Protein AF-A0A2M8DYW4-F1 (afdb_monomer)

Structure (mmCIF, N/CA/C/O backbone):
data_AF-A0A2M8DYW4-F1
#
_entry.id   AF-A0A2M8DYW4-F1
#
loop_
_atom_site.group_PDB
_atom_site.id
_atom_site.type_symbol
_atom_site.label_atom_id
_atom_site.label_alt_id
_atom_site.label_comp_id
_atom_site.label_asym_id
_atom_site.label_entity_id
_atom_site.label_seq_id
_atom_site.pdbx_PDB_ins_code
_atom_site.Cartn_x
_atom_site.Cartn_y
_atom_site.Cartn_z
_atom_site.occupancy
_atom_site.B_iso_or_equiv
_atom_site.auth_seq_id
_atom_site.auth_comp_id
_atom_site.auth_asym_id
_atom_site.auth_atom_id
_atom_site.pdbx_PDB_model_num
ATOM 1 N N . MET A 1 1 ? -1.915 5.592 -19.262 1.00 48.66 1 MET A N 1
ATOM 2 C CA . MET A 1 1 ? -1.877 5.781 -17.795 1.00 48.66 1 MET A CA 1
ATOM 3 C C . ME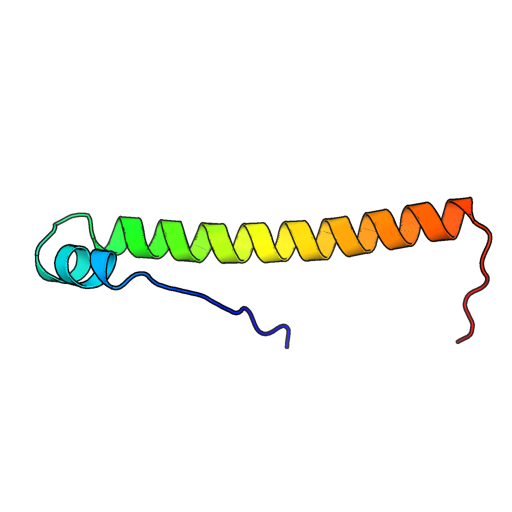T A 1 1 ? -1.262 4.534 -17.185 1.00 48.66 1 MET A C 1
ATOM 5 O O . MET A 1 1 ? -1.709 3.452 -17.537 1.00 48.66 1 MET A O 1
ATOM 9 N N . ALA A 1 2 ? -0.218 4.661 -16.363 1.00 58.97 2 ALA A N 1
ATOM 10 C CA . ALA A 1 2 ? 0.299 3.527 -15.598 1.00 58.97 2 ALA A CA 1
ATOM 11 C C . ALA A 1 2 ? -0.694 3.237 -14.464 1.00 58.97 2 ALA A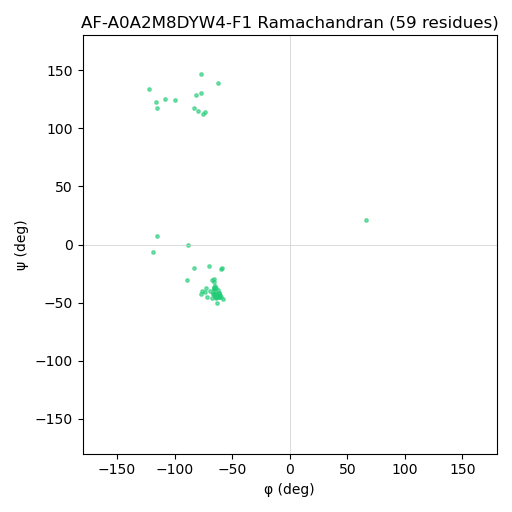 C 1
ATOM 13 O O . ALA A 1 2 ? -0.925 4.105 -13.625 1.00 58.97 2 ALA A O 1
ATOM 14 N N . GLY A 1 3 ? -1.348 2.077 -14.506 1.00 62.88 3 GLY A N 1
ATOM 15 C CA . GLY A 1 3 ? -2.173 1.606 -13.399 1.00 62.88 3 GLY A CA 1
ATOM 16 C C . GLY A 1 3 ? -1.267 1.056 -12.304 1.00 62.88 3 GLY A C 1
ATOM 17 O O . GLY A 1 3 ? -0.371 0.269 -12.602 1.00 62.88 3 GLY A O 1
ATOM 18 N N . TYR A 1 4 ? -1.481 1.489 -11.065 1.00 64.88 4 TYR A N 1
ATOM 19 C CA . TYR A 1 4 ? -0.820 0.920 -9.895 1.00 64.88 4 TYR A CA 1
ATOM 20 C C . TYR A 1 4 ? -1.788 -0.054 -9.226 1.00 64.88 4 TYR A C 1
ATOM 22 O O . TYR A 1 4 ? -2.909 0.332 -8.897 1.00 64.88 4 TYR A O 1
ATOM 30 N N . ASP A 1 5 ? -1.361 -1.304 -9.054 1.00 72.12 5 ASP A N 1
ATOM 31 C CA . ASP A 1 5 ? -2.072 -2.278 -8.227 1.00 72.12 5 ASP A CA 1
ATOM 32 C C . ASP A 1 5 ? -1.717 -1.994 -6.763 1.00 72.12 5 ASP A C 1
ATOM 34 O O . ASP A 1 5 ? -0.546 -2.045 -6.387 1.00 72.12 5 ASP A O 1
ATOM 38 N N . ILE A 1 6 ? -2.710 -1.587 -5.970 1.00 74.12 6 ILE A N 1
ATOM 39 C CA . ILE A 1 6 ? -2.533 -1.215 -4.562 1.00 74.12 6 ILE A CA 1
ATOM 40 C C . ILE A 1 6 ? -3.325 -2.209 -3.723 1.00 74.12 6 ILE A C 1
ATOM 42 O O . ILE A 1 6 ? -4.544 -2.315 -3.868 1.00 74.12 6 ILE A O 1
ATOM 46 N N . ASN A 1 7 ? -2.645 -2.885 -2.799 1.00 77.19 7 ASN A N 1
ATOM 47 C CA . ASN A 1 7 ? -3.282 -3.801 -1.861 1.00 77.19 7 ASN A CA 1
ATOM 48 C C . ASN A 1 7 ? -3.283 -3.200 -0.452 1.00 77.19 7 ASN A C 1
ATOM 50 O O . ASN A 1 7 ? -2.233 -2.846 0.091 1.00 77.19 7 ASN A O 1
ATOM 54 N N . VAL A 1 8 ? -4.465 -3.115 0.157 1.00 75.00 8 VAL A N 1
ATOM 55 C CA . VAL A 1 8 ? -4.640 -2.630 1.529 1.00 75.00 8 VAL A CA 1
ATOM 56 C C . VAL A 1 8 ? -5.155 -3.778 2.389 1.00 75.00 8 VAL A C 1
ATOM 58 O O . VAL A 1 8 ? -6.253 -4.290 2.170 1.00 75.00 8 VAL A O 1
ATOM 61 N N . GLY A 1 9 ? -4.362 -4.174 3.387 1.00 76.50 9 GLY A N 1
ATOM 62 C CA . GLY A 1 9 ? -4.731 -5.230 4.329 1.00 76.50 9 GLY A CA 1
ATOM 63 C C . GLY A 1 9 ? -5.968 -4.860 5.149 1.00 76.50 9 GLY A C 1
ATOM 64 O O . GLY A 1 9 ? -6.103 -3.726 5.616 1.00 76.50 9 GLY A O 1
ATOM 65 N N . ARG A 1 10 ? -6.868 -5.830 5.364 1.00 69.81 10 ARG A N 1
ATOM 66 C CA . ARG A 1 10 ? -8.081 -5.642 6.184 1.00 69.81 10 ARG A CA 1
ATOM 67 C C . ARG A 1 10 ? -7.765 -5.236 7.622 1.00 69.81 10 ARG A C 1
ATOM 69 O O . ARG A 1 10 ? -8.606 -4.623 8.264 1.00 69.81 10 ARG A O 1
ATOM 76 N N . ASP A 1 11 ? -6.557 -5.504 8.094 1.00 72.81 11 ASP A N 1
ATOM 77 C CA . ASP A 1 11 ? -6.057 -5.175 9.432 1.00 72.81 11 ASP A CA 1
ATOM 78 C C . ASP A 1 11 ? -5.841 -3.664 9.628 1.00 72.81 11 ASP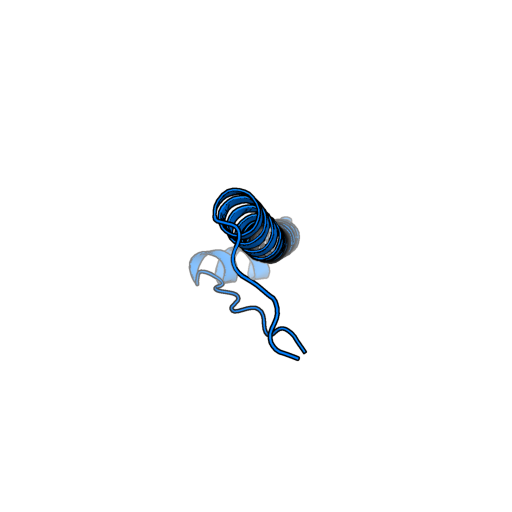 A C 1
ATOM 80 O O . ASP A 1 11 ? -5.802 -3.172 10.756 1.00 72.81 11 ASP A O 1
ATOM 84 N N . LEU A 1 12 ? -5.752 -2.903 8.530 1.00 66.69 12 LEU A N 1
ATOM 85 C CA . LEU A 1 12 ? -5.678 -1.442 8.550 1.00 66.69 12 LEU A CA 1
ATOM 86 C C . LEU A 1 12 ? -7.064 -0.788 8.656 1.00 66.69 12 LEU A C 1
ATOM 88 O O . LEU A 1 12 ? -7.156 0.355 9.101 1.00 66.69 12 LEU A O 1
ATOM 92 N N . LEU A 1 13 ? -8.146 -1.504 8.319 1.00 68.94 13 LEU A N 1
ATOM 93 C CA . LEU A 1 13 ? -9.517 -0.976 8.376 1.00 68.94 13 LEU A CA 1
ATOM 94 C C . LEU A 1 13 ? -9.970 -0.638 9.809 1.00 68.94 13 LEU A C 1
ATOM 96 O O . LEU A 1 13 ? -10.484 0.461 10.012 1.00 68.94 13 LEU A O 1
ATOM 100 N N . PRO A 1 14 ? -9.741 -1.484 10.835 1.00 67.12 14 PRO A N 1
ATOM 101 C CA . PRO A 1 14 ? -10.040 -1.121 12.218 1.00 67.12 14 PRO A CA 1
ATOM 102 C C . PRO A 1 14 ? -9.167 0.032 12.717 1.00 67.12 14 PRO A C 1
ATOM 104 O O . PRO A 1 14 ? -9.645 0.878 13.466 1.00 67.12 14 PRO A O 1
ATOM 107 N N . GLY A 1 15 ? -7.900 0.091 12.291 1.00 66.06 15 GLY A N 1
ATOM 108 C CA . GLY A 1 15 ? -6.977 1.169 12.653 1.00 66.06 15 GLY A CA 1
ATOM 109 C C . GLY A 1 15 ? -7.423 2.527 12.114 1.00 66.06 15 GLY A C 1
ATOM 110 O O . GLY A 1 15 ? -7.305 3.521 12.823 1.00 66.06 15 GLY A O 1
ATOM 111 N N . LEU A 1 16 ? -7.984 2.562 10.900 1.00 65.19 16 LEU A N 1
ATOM 112 C CA . LEU A 1 16 ? -8.574 3.750 10.272 1.00 65.19 16 LEU A CA 1
ATOM 113 C C . LEU A 1 16 ? -9.817 4.267 10.999 1.00 65.19 16 LEU A C 1
ATOM 115 O O . LEU A 1 16 ? -10.027 5.475 11.051 1.00 65.19 16 LEU A O 1
ATOM 119 N N . LEU A 1 17 ? -10.633 3.357 11.534 1.00 68.06 17 LEU A N 1
ATOM 120 C CA . LEU A 1 17 ? -11.905 3.689 12.177 1.00 68.06 17 LEU A CA 1
ATOM 121 C C . LEU A 1 17 ? -11.764 3.972 13.680 1.00 68.06 17 LEU A C 1
ATOM 123 O O . LEU A 1 17 ? -12.520 4.777 14.212 1.00 68.06 17 LEU A O 1
ATOM 127 N N . ASN A 1 18 ? -10.801 3.338 14.358 1.00 66.50 18 ASN A N 1
ATOM 128 C CA . ASN A 1 18 ? -10.676 3.378 15.821 1.00 66.50 18 ASN A CA 1
ATOM 129 C C . ASN A 1 18 ? -9.362 3.998 16.335 1.00 66.50 18 ASN A C 1
ATOM 131 O O . ASN A 1 18 ? -9.207 4.153 17.544 1.00 66.50 18 ASN A O 1
ATOM 135 N N . GLY A 1 19 ? -8.394 4.325 15.469 1.00 65.94 19 GLY A N 1
ATOM 136 C CA . GLY A 1 19 ? -7.055 4.765 15.875 1.00 65.94 19 GLY A CA 1
ATOM 137 C C . GLY A 1 19 ? -6.658 6.139 15.334 1.00 65.94 19 GLY A C 1
ATOM 138 O O . GLY A 1 19 ? -6.749 6.401 14.138 1.00 65.94 19 GLY A O 1
ATOM 139 N N . GLN A 1 20 ? -6.100 6.989 16.204 1.00 71.00 20 GLN A N 1
ATOM 140 C CA . GLN A 1 20 ? -5.661 8.362 15.891 1.00 71.00 20 GLN A CA 1
ATOM 141 C C . GLN A 1 20 ? -4.600 8.439 14.766 1.00 71.00 20 GLN A C 1
ATOM 143 O O . GLN A 1 20 ? -4.461 9.468 14.110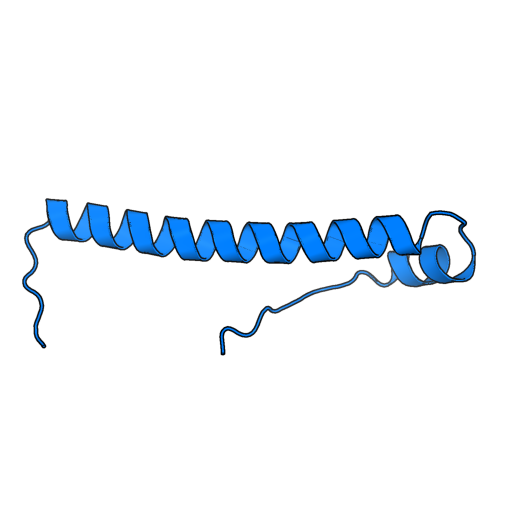 1.00 71.00 20 GLN A O 1
ATOM 148 N N . ASN A 1 21 ? -3.899 7.330 14.490 1.00 77.44 21 ASN A N 1
ATOM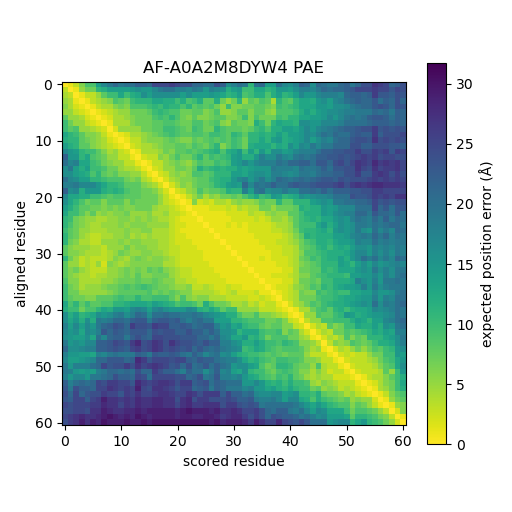 149 C CA . ASN A 1 21 ? -2.841 7.223 13.476 1.00 77.44 21 ASN A CA 1
ATOM 150 C C . ASN A 1 21 ? -3.184 6.270 12.313 1.00 77.44 21 ASN A C 1
ATOM 152 O O . ASN A 1 21 ? -2.317 5.984 11.486 1.00 77.44 21 ASN A O 1
ATOM 156 N N . GLY A 1 22 ? -4.416 5.756 12.228 1.00 78.69 22 GLY A N 1
ATOM 157 C CA . GLY A 1 22 ? -4.800 4.784 11.198 1.00 78.69 22 GLY A CA 1
ATOM 158 C C . GLY A 1 22 ? -4.693 5.326 9.778 1.00 78.69 22 GLY A C 1
ATOM 159 O O . GLY A 1 22 ? -4.136 4.668 8.901 1.00 78.69 22 GLY A O 1
ATOM 160 N N . LEU A 1 23 ? -5.162 6.561 9.571 1.00 81.81 23 LEU A N 1
ATOM 161 C CA . LEU A 1 23 ? -5.055 7.254 8.283 1.00 81.81 23 LEU A CA 1
ATOM 162 C C . LEU A 1 23 ? -3.600 7.521 7.901 1.00 81.81 23 LEU A C 1
ATOM 164 O O . LEU A 1 23 ? -3.228 7.297 6.755 1.00 81.81 23 LEU A O 1
ATOM 168 N N . ALA A 1 24 ? -2.765 7.927 8.860 1.00 84.56 24 ALA A N 1
ATOM 169 C CA . ALA A 1 24 ? -1.345 8.163 8.612 1.00 84.56 24 ALA A CA 1
ATOM 170 C C . ALA A 1 24 ? -0.631 6.884 8.142 1.00 84.56 24 ALA A C 1
ATOM 172 O O . ALA A 1 24 ? 0.071 6.914 7.135 1.00 84.56 24 ALA A O 1
ATOM 173 N N . LYS A 1 25 ? -0.887 5.744 8.799 1.00 82.81 25 LYS A N 1
ATOM 174 C CA . LYS A 1 25 ? -0.322 4.446 8.396 1.00 82.81 25 LYS A CA 1
ATOM 175 C C . LYS A 1 25 ? -0.833 3.960 7.044 1.00 82.81 25 LYS A C 1
ATOM 177 O O . LYS A 1 25 ? -0.069 3.370 6.282 1.00 82.81 25 LYS A O 1
ATOM 182 N N . LEU A 1 26 ? -2.108 4.193 6.731 1.00 83.81 26 LEU A N 1
ATOM 183 C CA . LEU A 1 26 ? -2.657 3.849 5.420 1.00 83.81 26 LEU A CA 1
ATOM 184 C C . LEU A 1 26 ? -1.957 4.650 4.320 1.00 83.81 26 LEU A C 1
ATOM 186 O O . LEU A 1 26 ? -1.499 4.075 3.337 1.00 83.81 26 LEU A O 1
ATOM 190 N N . VAL A 1 27 ? -1.868 5.967 4.508 1.00 85.88 27 VAL A N 1
ATOM 191 C CA . VAL A 1 27 ? -1.235 6.882 3.554 1.00 85.88 27 VAL A CA 1
ATOM 192 C C . VAL A 1 27 ? 0.229 6.507 3.342 1.00 85.88 27 VAL A C 1
ATOM 194 O O . VAL A 1 27 ? 0.660 6.400 2.198 1.00 85.88 27 VAL A O 1
ATOM 197 N N . GLU A 1 28 ? 0.967 6.224 4.415 1.00 88.38 28 GLU A N 1
ATOM 198 C CA . GLU A 1 28 ? 2.349 5.737 4.353 1.00 88.38 28 GLU A CA 1
ATOM 199 C C . GLU A 1 28 ? 2.466 4.427 3.558 1.00 88.38 28 GLU A C 1
ATOM 201 O O . GLU A 1 28 ? 3.300 4.314 2.662 1.00 88.38 28 GLU A O 1
ATOM 206 N N . THR A 1 29 ? 1.591 3.455 3.831 1.00 86.56 29 THR A N 1
ATOM 207 C CA . THR A 1 29 ? 1.617 2.141 3.169 1.00 86.56 29 THR A CA 1
ATOM 208 C C . THR A 1 29 ? 1.358 2.264 1.667 1.00 86.56 29 THR A C 1
ATOM 210 O O . THR A 1 29 ? 2.078 1.677 0.860 1.00 86.56 29 THR A O 1
ATOM 213 N N . VAL A 1 30 ? 0.355 3.054 1.276 1.00 87.31 30 VAL A N 1
ATOM 214 C CA . VAL A 1 30 ? 0.017 3.284 -0.136 1.00 87.31 30 VAL A CA 1
ATOM 215 C C . VAL A 1 30 ? 1.134 4.052 -0.850 1.00 87.31 30 VAL A C 1
ATOM 217 O O . VAL A 1 30 ? 1.514 3.684 -1.961 1.00 87.31 30 VAL A O 1
ATOM 220 N N . LEU A 1 31 ? 1.704 5.083 -0.216 1.00 87.69 31 LEU A N 1
ATOM 221 C CA . LEU A 1 31 ? 2.830 5.838 -0.774 1.00 87.69 31 LEU A CA 1
ATOM 222 C C . LEU A 1 31 ? 4.054 4.953 -0.999 1.00 87.69 31 LEU A C 1
ATOM 224 O O . LEU A 1 31 ? 4.656 5.031 -2.069 1.00 87.69 31 LEU A O 1
ATOM 228 N N . ASN A 1 32 ? 4.389 4.084 -0.046 1.00 89.19 32 ASN A N 1
ATOM 229 C CA . ASN A 1 32 ? 5.516 3.168 -0.190 1.00 89.19 32 ASN A CA 1
ATOM 230 C C . ASN A 1 32 ? 5.312 2.194 -1.356 1.00 89.19 32 ASN A C 1
ATOM 232 O O . ASN A 1 32 ? 6.213 2.062 -2.176 1.00 89.19 32 ASN A O 1
ATOM 236 N N . GLN A 1 33 ? 4.122 1.608 -1.522 1.00 86.12 33 GLN A N 1
ATOM 237 C CA . GLN A 1 33 ? 3.837 0.723 -2.664 1.00 86.12 33 GLN A CA 1
ATOM 238 C C . GLN A 1 33 ? 3.960 1.448 -4.012 1.00 86.12 33 GLN A C 1
ATOM 240 O O . GLN A 1 33 ? 4.535 0.915 -4.962 1.00 86.12 33 GLN A O 1
ATOM 245 N N . ILE A 1 34 ? 3.466 2.687 -4.107 1.00 85.06 34 ILE A N 1
ATOM 246 C CA . ILE A 1 34 ? 3.578 3.497 -5.329 1.00 85.06 34 ILE A CA 1
ATOM 247 C C . ILE A 1 34 ? 5.043 3.853 -5.615 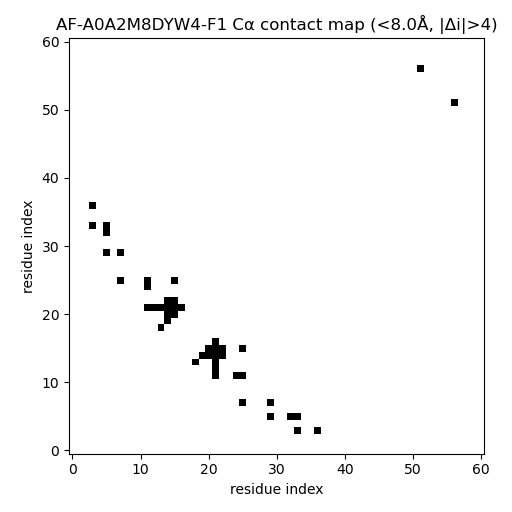1.00 85.06 34 ILE A C 1
ATOM 249 O O . ILE A 1 34 ? 5.486 3.801 -6.765 1.00 85.06 34 ILE A O 1
ATOM 253 N N . LEU A 1 35 ? 5.811 4.232 -4.592 1.00 85.88 35 LEU A N 1
ATOM 254 C CA . LEU A 1 35 ? 7.233 4.543 -4.729 1.00 85.88 35 LEU A CA 1
ATOM 255 C C . LEU A 1 35 ? 8.031 3.305 -5.140 1.00 85.88 35 LEU A C 1
ATOM 257 O O . LEU A 1 35 ? 8.823 3.383 -6.077 1.00 85.88 35 LEU A O 1
ATOM 261 N N . GLU A 1 36 ? 7.778 2.157 -4.521 1.00 83.81 36 GLU A N 1
ATOM 262 C CA . GLU A 1 36 ? 8.397 0.883 -4.883 1.00 83.81 36 GLU A CA 1
ATOM 263 C C . GLU A 1 36 ? 8.055 0.474 -6.315 1.00 83.81 36 GLU A C 1
ATOM 265 O O . GLU A 1 36 ? 8.957 0.131 -7.077 1.00 83.81 36 GLU A O 1
ATOM 270 N N . ALA A 1 37 ? 6.793 0.586 -6.736 1.00 81.19 37 ALA A N 1
ATOM 271 C CA . ALA A 1 37 ? 6.381 0.287 -8.105 1.00 81.19 37 ALA A CA 1
ATOM 272 C C . ALA A 1 37 ? 7.062 1.210 -9.132 1.00 81.19 37 ALA A C 1
ATOM 274 O O . ALA A 1 37 ? 7.494 0.756 -10.195 1.00 81.19 37 ALA A O 1
ATOM 275 N N . GLN A 1 38 ? 7.220 2.499 -8.817 1.00 79.31 38 GLN A N 1
ATOM 276 C CA . GLN A 1 38 ? 7.942 3.448 -9.670 1.00 79.31 38 GLN A CA 1
ATOM 277 C C . GLN A 1 38 ? 9.443 3.164 -9.720 1.00 79.31 38 GLN A C 1
ATOM 279 O O . GLN A 1 38 ? 10.052 3.243 -10.789 1.00 79.31 38 GLN A O 1
ATOM 284 N N . VAL A 1 39 ? 10.047 2.810 -8.586 1.00 76.81 39 VAL A N 1
ATOM 285 C CA . VAL A 1 39 ? 11.463 2.452 -8.497 1.00 76.81 39 VAL A CA 1
ATOM 286 C C . VAL A 1 39 ? 11.722 1.142 -9.235 1.00 76.81 39 VAL A C 1
ATOM 288 O O . VAL A 1 39 ? 12.633 1.091 -10.053 1.00 76.81 39 VAL A O 1
ATOM 291 N N . ALA A 1 40 ? 10.896 0.115 -9.050 1.00 72.50 40 ALA A N 1
ATOM 292 C CA . ALA A 1 40 ? 10.996 -1.156 -9.760 1.00 72.50 40 ALA A CA 1
ATOM 293 C C . ALA A 1 40 ? 10.758 -0.991 -11.270 1.00 72.50 40 ALA A C 1
ATOM 295 O O . ALA A 1 40 ? 11.523 -1.520 -12.076 1.00 72.50 40 ALA A O 1
ATOM 296 N N . GLY A 1 41 ? 9.768 -0.193 -11.680 1.00 65.44 41 GLY A N 1
ATOM 297 C CA . GLY A 1 41 ? 9.533 0.136 -13.089 1.00 65.44 41 GLY A CA 1
ATOM 298 C C . GLY A 1 41 ? 10.673 0.957 -13.709 1.00 65.44 41 GLY A C 1
ATOM 299 O O . GLY A 1 41 ? 11.085 0.712 -14.846 1.00 65.44 41 GLY A O 1
ATOM 300 N N . GLY A 1 42 ? 11.245 1.895 -12.951 1.00 59.47 42 GLY A N 1
ATOM 301 C CA . GLY A 1 42 ? 12.363 2.743 -13.369 1.00 59.47 42 GLY A CA 1
ATOM 302 C C . GLY A 1 42 ? 13.705 2.008 -13.426 1.00 59.47 42 GLY A C 1
ATOM 303 O O . GLY A 1 42 ? 14.469 2.190 -14.380 1.00 59.47 42 GLY A O 1
ATOM 304 N N . LEU A 1 43 ? 13.983 1.143 -12.448 1.00 57.34 43 LEU A N 1
ATOM 305 C CA . LEU A 1 43 ? 15.180 0.304 -12.369 1.00 57.34 43 LEU A CA 1
ATOM 306 C C . LEU A 1 43 ? 15.096 -0.886 -13.323 1.00 57.34 43 LEU A C 1
ATOM 308 O O . LE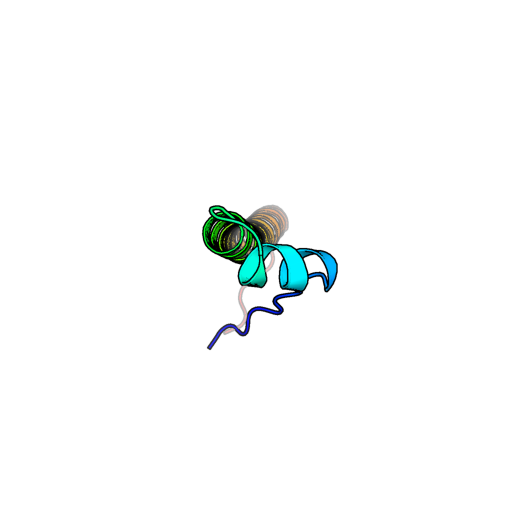U A 1 43 ? 16.075 -1.160 -14.006 1.00 57.34 43 LEU A O 1
ATOM 312 N N . GLY A 1 44 ? 13.939 -1.532 -13.473 1.00 54.66 44 GLY A N 1
ATOM 313 C CA . GLY A 1 44 ? 13.723 -2.586 -14.469 1.00 54.66 44 GLY A CA 1
ATOM 314 C C . GLY A 1 44 ? 13.919 -2.065 -15.895 1.00 54.66 44 GLY A C 1
ATOM 315 O O . GLY A 1 44 ? 14.622 -2.675 -16.699 1.00 54.66 44 GLY A O 1
ATOM 316 N N . SER A 1 45 ? 13.410 -0.864 -16.185 1.00 55.41 45 SER A N 1
ATOM 317 C CA . SER A 1 45 ? 13.644 -0.153 -17.448 1.00 55.41 45 SER A CA 1
ATOM 318 C C . SER A 1 45 ? 15.105 0.275 -17.643 1.00 55.41 45 SER A C 1
ATOM 320 O O . SER A 1 45 ? 15.623 0.221 -18.762 1.00 55.41 45 SER A O 1
ATOM 322 N N . ARG A 1 46 ? 15.811 0.713 -16.591 1.00 56.31 46 ARG A N 1
ATOM 323 C CA . ARG A 1 46 ? 17.240 1.073 -16.675 1.00 56.31 46 ARG A CA 1
ATOM 324 C C . ARG A 1 46 ? 18.139 -0.148 -16.827 1.00 56.31 46 ARG A C 1
ATOM 326 O O . ARG A 1 46 ? 18.988 -0.123 -17.709 1.00 56.31 46 ARG A O 1
ATOM 333 N N . SER A 1 47 ? 17.932 -1.211 -16.058 1.00 57.97 47 SER A N 1
ATOM 334 C CA . SER A 1 47 ? 18.704 -2.455 -16.143 1.00 57.97 47 SER A CA 1
ATOM 335 C C . SER A 1 47 ? 18.465 -3.173 -17.466 1.00 57.97 47 SER A C 1
ATOM 337 O O . SER A 1 47 ? 19.424 -3.577 -18.118 1.00 57.97 47 SER A O 1
ATOM 339 N N . ALA A 1 48 ? 17.222 -3.229 -17.955 1.00 55.94 48 ALA A N 1
ATOM 340 C CA . ALA A 1 48 ? 16.929 -3.791 -19.272 1.00 55.94 48 ALA A CA 1
ATOM 341 C C . ALA A 1 48 ? 17.522 -2.964 -20.427 1.00 55.94 48 ALA A C 1
ATOM 343 O O . ALA A 1 48 ? 17.842 -3.531 -21.473 1.00 55.94 48 ALA A O 1
ATOM 344 N N . ARG A 1 49 ? 17.675 -1.639 -20.262 1.00 56.22 49 ARG A N 1
ATOM 345 C CA . ARG A 1 49 ? 18.374 -0.766 -21.224 1.00 56.22 49 ARG A CA 1
ATOM 346 C C . ARG A 1 49 ? 19.892 -0.891 -21.123 1.00 56.22 49 ARG A C 1
ATOM 348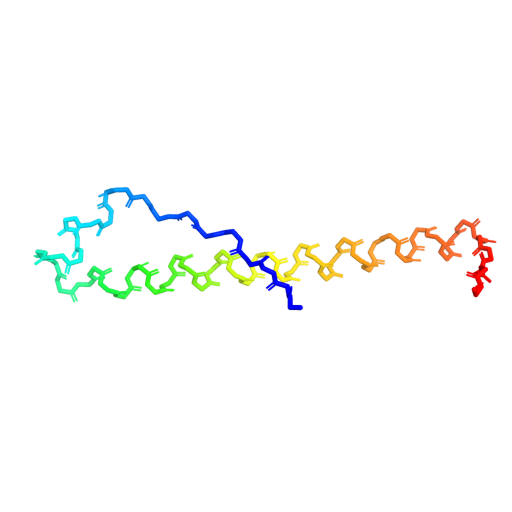 O O . ARG A 1 49 ? 20.548 -0.956 -22.154 1.00 56.22 49 ARG A O 1
ATOM 355 N N . ALA A 1 50 ? 20.446 -0.945 -19.915 1.00 60.69 50 ALA A N 1
ATOM 356 C CA . ALA A 1 50 ? 21.878 -1.093 -19.677 1.00 60.69 50 ALA A CA 1
ATOM 357 C C . ALA A 1 50 ? 22.385 -2.446 -20.192 1.00 60.69 50 ALA A C 1
ATOM 359 O O . ALA A 1 50 ? 23.354 -2.485 -20.945 1.00 60.69 50 ALA A O 1
ATOM 360 N N . PHE A 1 51 ? 21.662 -3.529 -19.895 1.00 57.09 51 PHE A N 1
ATOM 361 C CA . PHE A 1 51 ? 21.948 -4.862 -20.416 1.00 57.09 51 PHE A CA 1
ATOM 362 C C . PHE A 1 51 ? 21.859 -4.911 -21.949 1.00 57.09 51 PHE A C 1
ATOM 364 O O . PHE A 1 51 ? 22.769 -5.412 -22.598 1.00 57.09 51 PHE A O 1
ATOM 371 N N . ARG A 1 52 ? 20.830 -4.307 -22.566 1.00 59.50 52 ARG A N 1
ATOM 372 C CA . ARG A 1 52 ? 20.716 -4.238 -24.038 1.00 59.50 52 ARG A CA 1
ATOM 373 C C . ARG A 1 52 ? 21.801 -3.402 -24.710 1.00 59.50 52 ARG A C 1
ATOM 375 O O . ARG A 1 52 ? 22.189 -3.719 -25.829 1.00 59.50 52 ARG A O 1
ATOM 382 N N . ARG A 1 53 ? 22.285 -2.351 -24.041 1.00 60.59 53 ARG A N 1
ATOM 383 C CA . ARG A 1 53 ? 23.381 -1.505 -24.530 1.00 60.59 53 ARG A CA 1
ATOM 384 C C . ARG A 1 53 ? 24.723 -2.232 -24.443 1.00 60.59 53 ARG A C 1
ATOM 386 O O . ARG A 1 53 ? 25.513 -2.121 -25.369 1.00 60.59 53 ARG A O 1
ATOM 393 N N . ALA A 1 54 ? 24.933 -3.020 -23.387 1.00 68.88 54 ALA A N 1
ATOM 394 C CA . ALA A 1 54 ? 26.069 -3.934 -23.278 1.00 68.88 54 ALA A CA 1
ATOM 395 C C . ALA A 1 54 ? 25.988 -5.099 -24.287 1.00 68.88 54 ALA A C 1
ATOM 397 O O . ALA A 1 54 ? 27.017 -5.567 -24.758 1.00 68.88 54 ALA A O 1
ATOM 398 N N . ALA A 1 55 ? 24.777 -5.528 -24.660 1.00 72.75 55 ALA A N 1
ATOM 399 C CA . ALA A 1 55 ? 24.531 -6.609 -25.618 1.00 72.75 55 ALA A CA 1
ATOM 400 C C . ALA A 1 55 ? 24.446 -6.166 -27.098 1.00 72.75 55 ALA A C 1
ATOM 402 O O . ALA A 1 55 ? 24.232 -7.007 -27.966 1.00 72.75 55 ALA A O 1
ATOM 403 N N . GLY A 1 56 ? 24.590 -4.870 -27.411 1.00 71.19 56 GLY A N 1
ATOM 404 C CA . GLY A 1 56 ? 24.719 -4.374 -28.791 1.00 71.19 56 GLY A CA 1
ATOM 405 C C . GLY A 1 56 ? 23.491 -4.534 -29.705 1.00 71.19 56 GLY A C 1
ATOM 406 O O . GLY A 1 56 ? 23.640 -4.522 -30.924 1.00 71.19 56 GLY A O 1
ATOM 407 N N . LEU A 1 57 ? 22.278 -4.688 -29.163 1.00 70.12 57 LEU A N 1
ATOM 408 C CA . LEU A 1 57 ? 21.079 -4.940 -29.977 1.00 70.12 57 LEU A CA 1
ATOM 409 C C . LEU A 1 57 ? 20.496 -3.641 -30.590 1.00 70.12 57 LEU A C 1
ATOM 411 O O . LEU A 1 57 ? 20.250 -2.684 -29.848 1.00 70.12 57 LEU A O 1
ATOM 415 N N . PRO A 1 58 ? 20.233 -3.587 -31.916 1.00 62.00 58 PRO A N 1
ATOM 416 C CA . PRO A 1 58 ? 19.758 -2.380 -32.597 1.00 62.00 58 PRO A CA 1
ATOM 417 C C . PRO A 1 58 ? 18.265 -2.091 -32.357 1.00 62.00 58 PRO A C 1
ATOM 419 O O . PRO A 1 58 ? 17.442 -3.002 -32.259 1.00 62.00 58 PRO A O 1
ATOM 422 N N . GLN A 1 59 ? 17.907 -0.800 -32.302 1.00 61.41 59 GLN A N 1
ATOM 423 C CA . GLN A 1 59 ? 16.517 -0.335 -32.234 1.00 61.41 59 GLN A CA 1
ATOM 424 C C . GLN A 1 59 ? 15.867 -0.479 -33.615 1.00 61.41 59 GLN A C 1
ATOM 426 O O . GLN A 1 59 ? 16.246 0.229 -34.546 1.00 61.41 59 GLN A O 1
ATOM 431 N N . ARG A 1 60 ? 14.891 -1.381 -33.764 1.00 51.91 60 ARG A N 1
ATOM 432 C CA . ARG A 1 60 ? 13.934 -1.273 -34.871 1.00 51.91 60 ARG A CA 1
ATOM 433 C C . ARG A 1 60 ? 12.844 -0.295 -34.433 1.00 51.91 60 ARG A C 1
ATOM 435 O O . ARG A 1 60 ? 12.213 -0.530 -33.403 1.00 51.91 60 ARG A O 1
ATOM 442 N N . LEU A 1 61 ? 12.754 0.811 -35.175 1.00 63.62 61 LEU A N 1
ATOM 443 C CA . LEU A 1 61 ? 11.667 1.792 -35.138 1.00 63.62 61 LEU A CA 1
ATOM 444 C C . LEU A 1 61 ? 10.335 1.131 -35.506 1.00 63.62 61 LEU A C 1
ATOM 446 O O . LEU A 1 61 ? 10.365 0.232 -36.381 1.00 63.62 61 LEU A O 1
#

Mean predicted aligned error: 12.51 Å

Secondary structure (DSSP, 8-state):
---------TTHHHHHHH-TTHHHHHHHHHHHHHHHHHHHHHHHHHHHHHHHHHTT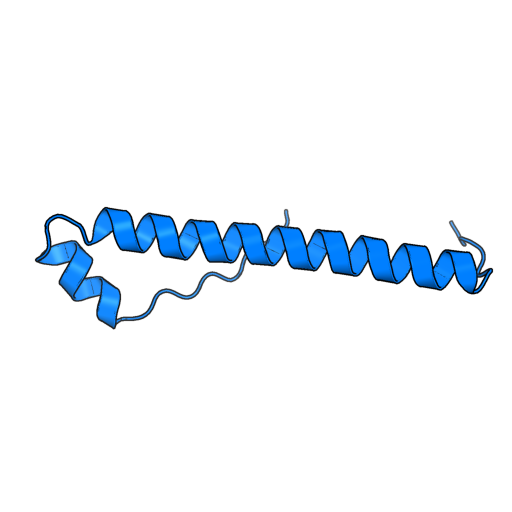-----

Radius of gyration: 18.45 Å; Cα contacts (8 Å, |Δi|>4): 23; chains: 1; bounding box: 38×15×51 Å

pLDDT: mean 70.52, std 10.85, range [48.66, 89.19]

Solvent-accessible surface area (backbone atoms only — not comparable to full-atom values): 3804 Å² total; per-residue (Å²): 132,90,82,79,92,80,88,80,62,74,78,50,54,59,32,50,75,75,37,101,55,20,59,58,53,50,54,50,52,54,50,48,53,54,50,50,52,50,48,50,56,53,47,52,54,46,50,58,46,52,53,38,63,76,66,70,66,79,86,82,130

Sequence (61 aa):
MAGYDINVGRDLLPGLLNGQNGLAKLVETVLNQILEAQVAGGLGSRSARAFRRAAGLPQRL

Foldseek 3Di:
DDDQDADDDPVLVCCVVPNPCSVVVRVVRRVVSVVVVCCCVVVVVVVVVVVVVVVVDDDDD